Protein AF-A0A822AZS8-F1 (afdb_monomer_lite)

Sequence (162 aa):
GKQVYEFVRINIIGALPNLTTLKKLISSTDAILTEGRFCFDALQQYLNSVKTNSFVGFVTKLSNGVPIPDYYQTDSFEELQFWFNNIEKSNLLNIHMFQPIPQLNRTNAPASFLMSAYGVDSTSTAIDILHRWIYIFNNCSKSQIRIIGFSTGKIFALDLCC

Foldseek 3Di:
DVVVLVVCCVVPPPPDDDVVVVVVVVVVDPDPDDPPDDPVVVVVVVVVDDDDPDDAWFAFDDDLLHGDPPPPGDPDPVSVVCCVVPTDTAQFKDWDKDQDDDDPPDPDGDDIGTPDIHGHDPPQDPRSVVSNVVVVCVVCVVVVHDDPDDDDDDGDGDPPDD

Radius of gyration: 19.68 Å; chains: 1; bounding box: 53×48×33 Å

pLDDT: mean 74.26, std 17.92, range [27.92, 94.5]

Secondary structure (DSSP, 8-state):
-HHHHHHHHHHSTTTS--HHHHHHHHHHS-----TT---HHHHH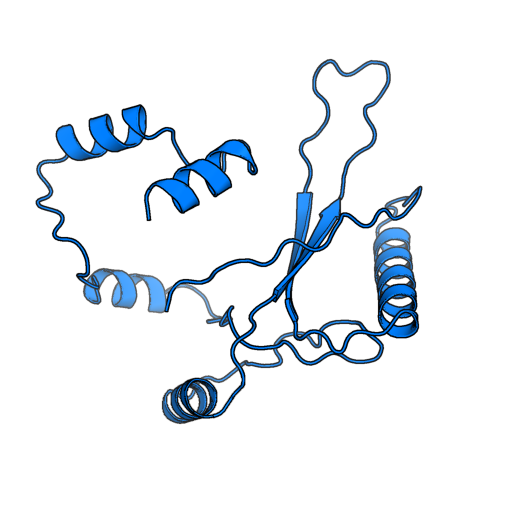HHHTS----PPPSB---EETTEEPTTTT--S-HHHHHHHHHHSPBPSEEEEEEE-PPPPTT-SSPPPPEEEEEEEE-TT--HHHHHHHHHHHHHHHHHTT------------------

Structure (mmCIF, N/CA/C/O backbone):
data_AF-A0A822AZS8-F1
#
_entry.id   AF-A0A822AZS8-F1
#
loop_
_atom_site.group_PDB
_atom_site.id
_atom_site.type_symbol
_atom_site.label_atom_id
_atom_site.label_alt_id
_atom_site.label_comp_id
_atom_site.label_asym_id
_atom_site.label_entity_id
_atom_site.label_seq_id
_atom_site.pdbx_PDB_ins_code
_atom_site.Cartn_x
_atom_site.Cartn_y
_atom_site.Cartn_z
_atom_site.occupancy
_atom_site.B_iso_or_equiv
_atom_site.auth_seq_id
_atom_site.auth_comp_id
_atom_site.auth_asym_id
_atom_site.auth_atom_id
_atom_site.pdbx_PDB_model_num
ATOM 1 N N . GLY A 1 1 ? 2.299 21.832 -5.192 1.00 65.19 1 GLY A N 1
ATOM 2 C CA . GLY A 1 1 ? 1.743 23.120 -5.674 1.00 65.19 1 GLY A CA 1
ATOM 3 C C . GLY A 1 1 ? 0.407 23.451 -5.013 1.00 65.19 1 GLY A C 1
ATOM 4 O O . GLY A 1 1 ? -0.279 22.537 -4.571 1.00 65.19 1 GLY A O 1
ATOM 5 N N . LYS A 1 2 ? 0.013 24.736 -4.953 1.00 72.88 2 LYS A N 1
ATOM 6 C CA . LYS A 1 2 ? -1.216 25.221 -4.268 1.00 72.88 2 LYS A CA 1
ATOM 7 C C . LYS A 1 2 ? -2.497 24.480 -4.686 1.00 72.88 2 LYS A C 1
ATOM 9 O O . LYS A 1 2 ? -3.323 24.172 -3.837 1.00 72.88 2 LYS A O 1
ATOM 14 N N . GLN A 1 3 ? -2.633 24.185 -5.980 1.00 67.12 3 GLN A N 1
ATOM 15 C CA . GLN A 1 3 ? -3.766 23.445 -6.555 1.00 67.12 3 GLN A CA 1
ATOM 16 C C . GLN A 1 3 ? -3.873 22.028 -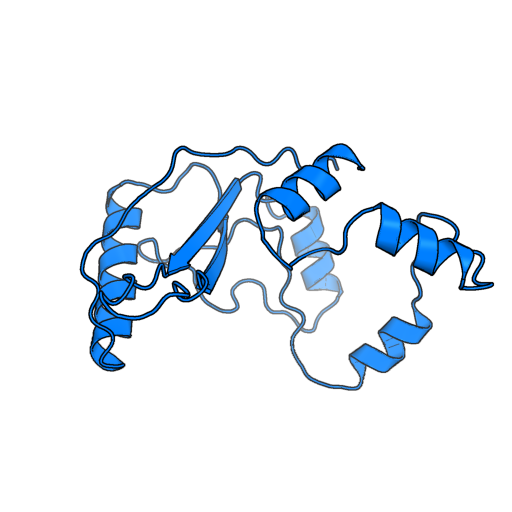5.965 1.00 67.12 3 GLN A C 1
ATOM 18 O O . GLN A 1 3 ? -4.939 21.617 -5.524 1.00 67.12 3 GLN A O 1
ATOM 23 N N . VAL A 1 4 ? -2.741 21.322 -5.872 1.00 70.56 4 VAL A N 1
ATOM 24 C CA . VAL A 1 4 ? -2.653 19.968 -5.302 1.00 70.56 4 VAL A CA 1
ATOM 25 C C . VAL A 1 4 ? -2.958 19.977 -3.803 1.00 70.56 4 VAL A C 1
ATOM 27 O O . VAL A 1 4 ? -3.688 19.120 -3.319 1.00 70.56 4 VAL A O 1
ATOM 30 N N . TYR A 1 5 ? -2.462 20.977 -3.070 1.00 81.56 5 TYR A N 1
ATOM 31 C CA . TYR A 1 5 ? -2.755 21.132 -1.642 1.00 81.56 5 TYR A CA 1
ATOM 32 C C . TYR A 1 5 ? -4.257 21.305 -1.382 1.00 81.56 5 TYR A C 1
ATOM 34 O O . TYR A 1 5 ? -4.827 20.626 -0.532 1.00 81.56 5 TYR A O 1
ATOM 42 N N . GLU A 1 6 ? -4.914 22.185 -2.141 1.00 77.38 6 GLU A N 1
ATOM 43 C CA . GLU A 1 6 ? -6.358 22.401 -2.023 1.00 77.38 6 GLU A CA 1
ATOM 44 C C . GLU A 1 6 ? -7.160 21.179 -2.469 1.00 77.38 6 GLU A C 1
ATOM 46 O O . GLU A 1 6 ? -8.131 20.820 -1.807 1.00 77.38 6 GLU A O 1
ATOM 51 N N . PHE A 1 7 ? -6.719 20.488 -3.522 1.00 77.44 7 PHE A N 1
ATOM 52 C CA . PHE A 1 7 ? -7.321 19.228 -3.943 1.00 77.44 7 PHE A CA 1
ATOM 53 C C . PHE A 1 7 ? -7.292 18.192 -2.810 1.00 77.44 7 PHE A C 1
ATOM 55 O O . PHE A 1 7 ? -8.336 17.657 -2.448 1.00 77.44 7 PHE A O 1
ATOM 62 N N . VAL A 1 8 ? -6.136 17.956 -2.186 1.00 70.50 8 VAL A N 1
ATOM 63 C CA . VAL A 1 8 ? -6.008 17.006 -1.067 1.00 70.50 8 VAL A CA 1
ATOM 64 C C . VAL A 1 8 ? -6.837 17.458 0.139 1.00 70.50 8 VAL A C 1
ATOM 66 O O . VAL A 1 8 ? -7.549 16.652 0.732 1.00 70.50 8 VAL A O 1
ATOM 69 N N . ARG A 1 9 ? -6.813 18.752 0.473 1.00 86.19 9 ARG A N 1
ATOM 70 C CA . ARG A 1 9 ? -7.555 19.316 1.609 1.00 86.19 9 ARG A CA 1
ATOM 71 C C . ARG A 1 9 ? -9.069 19.162 1.472 1.00 86.19 9 ARG A C 1
ATOM 73 O O . ARG A 1 9 ? -9.751 18.896 2.458 1.00 86.19 9 ARG A O 1
ATOM 80 N N . ILE A 1 10 ? -9.599 19.392 0.273 1.00 78.38 10 ILE A N 1
ATOM 81 C CA . ILE A 1 10 ? -11.040 19.327 0.005 1.00 78.38 10 ILE A CA 1
ATOM 82 C C . ILE A 1 10 ? -11.509 17.872 -0.055 1.00 78.38 10 ILE A C 1
ATOM 84 O O . ILE A 1 10 ? -12.604 17.569 0.413 1.00 78.38 10 ILE A O 1
ATOM 88 N N . ASN A 1 11 ? -10.684 16.974 -0.597 1.00 74.38 11 ASN A N 1
ATOM 89 C CA . ASN A 1 11 ? -11.057 15.572 -0.780 1.00 74.38 11 ASN A CA 1
ATOM 90 C C . ASN A 1 11 ? -10.762 14.688 0.442 1.00 74.38 11 ASN A C 1
ATOM 92 O O . ASN A 1 11 ? -11.340 13.610 0.554 1.00 74.38 11 ASN A O 1
ATOM 96 N N . ILE A 1 12 ? -9.907 15.127 1.372 1.00 76.44 12 ILE A N 1
ATOM 97 C CA . ILE A 1 12 ? -9.585 14.391 2.600 1.00 76.44 12 ILE A CA 1
ATOM 98 C C . ILE A 1 12 ? -9.809 15.304 3.809 1.00 76.44 12 ILE A C 1
ATOM 100 O O . ILE A 1 12 ? -8.924 16.037 4.259 1.00 76.44 12 ILE A O 1
ATOM 104 N N . ILE A 1 13 ? -11.036 15.255 4.335 1.00 72.62 13 ILE A N 1
ATOM 105 C CA . ILE A 1 13 ? -11.486 16.092 5.451 1.00 72.62 13 ILE A CA 1
ATOM 106 C C . ILE A 1 13 ? -10.573 15.871 6.665 1.00 72.62 13 ILE A C 1
ATOM 108 O O . ILE A 1 13 ? -10.491 14.772 7.205 1.00 72.62 13 ILE A O 1
ATOM 112 N N . GLY A 1 14 ? -9.899 16.938 7.098 1.00 69.81 14 GLY A N 1
ATOM 113 C CA . GLY A 1 14 ? -9.029 16.939 8.279 1.00 69.81 14 GLY A CA 1
ATOM 114 C C . GLY A 1 14 ? -7.569 16.552 8.027 1.00 69.81 14 GLY A C 1
ATOM 115 O O . GLY A 1 14 ? -6.766 16.686 8.944 1.00 69.81 14 GLY A O 1
ATOM 116 N N . ALA A 1 15 ? -7.191 16.139 6.811 1.00 67.31 15 ALA A N 1
ATOM 117 C CA . ALA A 1 15 ? -5.801 15.780 6.509 1.00 67.31 15 ALA A CA 1
ATOM 118 C C . ALA A 1 15 ? -4.862 16.988 6.443 1.00 67.31 15 ALA A C 1
ATOM 120 O O . ALA A 1 15 ? -3.678 16.866 6.745 1.00 67.31 15 ALA A O 1
ATOM 121 N N . LEU A 1 16 ? -5.379 18.151 6.041 1.00 77.69 16 LEU A N 1
ATOM 122 C CA . LEU A 1 16 ? -4.600 19.376 5.906 1.00 77.69 16 LEU A CA 1
ATOM 123 C C . LEU A 1 16 ? -5.367 20.569 6.497 1.00 77.69 16 LEU A C 1
ATOM 125 O O . LEU A 1 16 ? -6.585 20.673 6.307 1.00 77.69 16 LEU A O 1
ATOM 129 N N . PRO A 1 17 ? -4.686 21.498 7.191 1.00 80.56 17 PRO A N 1
ATOM 130 C CA . PRO A 1 17 ? -5.304 22.743 7.627 1.00 80.56 17 PRO A CA 1
ATOM 131 C C . PRO A 1 17 ? -5.701 23.603 6.420 1.00 80.56 17 PRO A C 1
ATOM 133 O O . PRO A 1 17 ? -5.178 23.464 5.317 1.00 80.56 17 PRO A O 1
ATOM 136 N N . ASN A 1 18 ? -6.647 24.524 6.606 1.00 82.69 18 ASN A N 1
ATOM 137 C CA . ASN A 1 18 ? -6.947 25.489 5.549 1.00 82.69 18 ASN A CA 1
ATOM 138 C C . ASN A 1 18 ? -5.777 26.467 5.353 1.00 82.69 18 ASN A C 1
ATOM 140 O O . ASN A 1 18 ? -5.027 26.760 6.288 1.00 82.69 18 ASN A O 1
ATOM 144 N N . LEU A 1 19 ? -5.638 26.997 4.133 1.00 80.38 19 LEU A N 1
ATOM 145 C CA . LEU A 1 19 ? -4.542 27.906 3.788 1.00 80.38 19 LEU A CA 1
ATOM 146 C C . LEU A 1 19 ? -4.505 29.166 4.657 1.00 80.38 19 LEU A C 1
ATOM 148 O O . LEU A 1 19 ? -3.435 29.731 4.849 1.00 80.38 19 LEU A O 1
ATOM 152 N N . THR A 1 20 ? -5.637 29.618 5.192 1.00 81.31 20 THR A N 1
ATOM 153 C CA . THR A 1 20 ? -5.695 30.782 6.086 1.00 81.31 20 THR A CA 1
ATOM 154 C C . THR A 1 20 ? -5.069 30.463 7.442 1.00 81.31 20 THR A C 1
ATOM 156 O O . THR A 1 20 ? -4.270 31.247 7.944 1.00 81.31 20 THR A O 1
ATOM 159 N N . THR A 1 21 ? -5.363 29.291 8.006 1.00 78.25 21 THR A N 1
ATOM 160 C CA . THR A 1 21 ? -4.735 28.770 9.224 1.00 78.25 21 THR A CA 1
ATOM 161 C C . THR A 1 21 ? -3.244 28.550 9.006 1.00 78.25 21 THR A C 1
ATOM 163 O O . THR A 1 21 ? -2.446 28.969 9.839 1.00 78.25 21 THR A O 1
ATOM 166 N N . LEU A 1 22 ? -2.863 27.976 7.861 1.00 74.12 22 LEU A N 1
ATOM 167 C CA . LEU A 1 22 ? -1.464 27.781 7.485 1.00 74.12 22 LEU A CA 1
ATOM 168 C C . LEU A 1 22 ? -0.721 29.122 7.377 1.00 74.12 22 LEU A C 1
ATOM 170 O O . LEU A 1 22 ? 0.338 29.285 7.966 1.00 74.12 22 LEU A O 1
ATOM 174 N N . LYS A 1 23 ? -1.302 30.115 6.694 1.00 76.19 23 LYS A N 1
ATOM 175 C CA . LYS A 1 23 ? -0.739 31.470 6.592 1.00 76.19 23 LYS A CA 1
ATOM 176 C C . LYS A 1 23 ? -0.624 32.152 7.947 1.00 76.19 23 LYS A C 1
ATOM 178 O O . LYS A 1 23 ? 0.383 32.799 8.194 1.00 76.19 23 LYS A O 1
ATOM 183 N N . LYS A 1 24 ? -1.627 31.992 8.816 1.00 77.31 24 LYS A N 1
ATOM 184 C CA . LYS A 1 24 ? -1.613 32.543 10.174 1.00 77.31 24 LYS A CA 1
ATOM 185 C C . LYS A 1 24 ? -0.478 31.936 11.000 1.00 77.31 24 LYS A C 1
ATOM 187 O O . LYS A 1 24 ? 0.244 32.688 11.641 1.00 77.31 24 LYS A O 1
ATOM 192 N N . LEU A 1 25 ? -0.292 30.616 10.919 1.00 72.00 25 LEU A N 1
ATOM 193 C CA . LEU A 1 25 ? 0.823 29.891 11.538 1.00 72.00 25 LEU A CA 1
ATOM 194 C C . LEU A 1 25 ? 2.174 30.366 10.999 1.00 72.00 25 LEU A C 1
ATOM 196 O O . LEU A 1 25 ? 3.070 30.666 11.777 1.00 72.00 25 LEU A O 1
ATOM 200 N N . ILE A 1 26 ? 2.307 30.507 9.680 1.00 68.31 26 ILE A N 1
ATOM 201 C CA . ILE A 1 26 ? 3.531 31.021 9.052 1.00 68.31 26 ILE A CA 1
ATOM 202 C C . ILE A 1 26 ? 3.816 32.450 9.525 1.00 68.31 26 ILE A C 1
ATOM 204 O O . ILE A 1 26 ? 4.939 32.751 9.894 1.00 68.31 26 ILE A O 1
ATOM 208 N N . SER A 1 27 ? 2.801 33.316 9.586 1.00 72.06 27 SER A N 1
ATOM 209 C CA . SER A 1 27 ? 2.967 34.698 10.050 1.00 72.06 27 SER A CA 1
ATOM 210 C C . SER A 1 27 ? 3.208 34.829 11.556 1.00 72.06 27 SER A C 1
ATOM 212 O O . SER A 1 27 ? 3.725 35.849 11.991 1.00 72.06 27 SER A O 1
ATOM 214 N N . SER A 1 28 ? 2.799 33.840 12.358 1.00 72.56 28 SER A N 1
ATOM 215 C CA . SER A 1 28 ? 2.988 33.845 13.814 1.00 72.56 28 SER A CA 1
ATOM 216 C C . SER A 1 28 ? 4.294 33.195 14.257 1.00 72.56 28 SER A C 1
ATOM 218 O O . SER A 1 28 ? 4.633 33.264 15.434 1.00 72.56 28 SER A O 1
ATOM 220 N N . THR A 1 29 ? 4.989 32.517 13.347 1.00 61.72 29 THR A N 1
ATOM 221 C CA . THR A 1 29 ? 6.266 31.873 13.635 1.00 61.72 29 THR A CA 1
ATOM 222 C C . THR A 1 29 ? 7.347 32.745 13.010 1.00 61.72 29 THR A C 1
ATOM 224 O O . THR A 1 29 ? 7.372 32.881 11.794 1.00 61.72 29 THR A O 1
ATOM 227 N N . ASP A 1 30 ? 8.274 33.289 13.802 1.00 57.56 30 ASP A N 1
ATOM 228 C CA . ASP A 1 30 ? 9.461 34.036 13.318 1.00 57.56 30 ASP A CA 1
ATOM 229 C C . ASP A 1 30 ? 10.456 33.145 12.528 1.00 57.56 30 ASP A C 1
ATOM 231 O O . ASP A 1 30 ? 11.630 33.462 12.332 1.00 57.56 30 ASP A O 1
ATOM 235 N N . ALA A 1 31 ? 9.995 31.979 12.073 1.00 56.50 31 ALA A N 1
ATOM 236 C CA . ALA A 1 31 ? 10.756 31.027 11.300 1.00 56.50 31 ALA A CA 1
ATOM 237 C C . ALA A 1 31 ? 10.787 31.478 9.838 1.00 56.50 31 ALA A C 1
ATOM 239 O O . ALA A 1 31 ? 9.817 31.328 9.092 1.00 56.50 31 ALA A O 1
ATOM 240 N N . ILE A 1 32 ? 11.939 31.990 9.414 1.00 53.09 32 ILE A N 1
ATOM 241 C CA . ILE A 1 32 ? 12.263 32.185 8.001 1.00 53.09 32 ILE A CA 1
ATOM 242 C C . ILE A 1 32 ? 12.364 30.793 7.361 1.00 53.09 32 ILE A C 1
ATOM 244 O O . ILE A 1 32 ? 13.416 30.156 7.369 1.00 53.09 32 ILE A O 1
ATOM 248 N N . LEU A 1 33 ? 11.245 30.289 6.844 1.00 45.28 33 LEU A N 1
ATOM 249 C CA . LEU A 1 33 ? 11.197 29.059 6.063 1.00 45.28 33 LEU A CA 1
ATOM 250 C C . LEU A 1 33 ? 11.463 29.394 4.596 1.00 45.28 33 LEU A C 1
ATOM 252 O O . LEU A 1 33 ? 10.619 29.968 3.909 1.00 45.28 33 LEU A O 1
ATOM 256 N N . THR A 1 34 ? 12.646 29.026 4.119 1.00 41.66 34 THR A N 1
ATOM 257 C CA . THR A 1 34 ? 12.986 29.008 2.696 1.00 41.66 34 THR A CA 1
ATOM 258 C C . THR A 1 34 ? 12.562 27.676 2.077 1.00 41.66 34 THR A C 1
ATOM 260 O O . THR A 1 34 ? 12.882 26.600 2.584 1.00 41.66 34 THR A O 1
ATOM 263 N N . GLU A 1 35 ? 11.804 27.753 0.983 1.00 36.03 35 GLU A N 1
ATOM 264 C CA . GLU A 1 35 ? 11.328 26.603 0.209 1.00 36.03 35 GLU A CA 1
ATOM 265 C C . GLU A 1 35 ? 12.504 25.733 -0.277 1.00 36.03 35 GLU A C 1
ATOM 267 O O . GLU A 1 35 ? 13.531 26.251 -0.712 1.00 36.03 35 GLU A O 1
ATOM 272 N N . GLY A 1 36 ? 12.363 24.405 -0.185 1.00 39.34 36 GLY A N 1
ATOM 273 C CA . GLY A 1 36 ? 13.349 23.449 -0.707 1.00 39.34 36 GLY A CA 1
ATOM 274 C C . GLY A 1 36 ? 14.511 23.078 0.224 1.00 39.34 36 GLY A C 1
ATOM 275 O O . GLY A 1 36 ? 15.433 22.396 -0.221 1.00 39.34 36 GLY A O 1
ATOM 276 N N . ARG A 1 37 ? 14.502 23.471 1.506 1.00 37.59 37 ARG A N 1
ATOM 277 C CA . ARG A 1 37 ? 15.568 23.076 2.440 1.00 37.59 37 ARG A CA 1
ATOM 278 C C . ARG A 1 37 ? 15.194 21.840 3.263 1.00 37.59 37 ARG A C 1
ATOM 280 O O . ARG A 1 37 ? 14.278 21.871 4.079 1.00 37.59 37 ARG A O 1
ATOM 287 N N . PHE A 1 38 ? 15.954 20.763 3.080 1.00 37.38 38 PHE A N 1
ATOM 288 C CA . PHE A 1 38 ? 15.900 19.580 3.936 1.00 37.38 38 PHE A CA 1
ATOM 289 C C . PHE A 1 38 ? 16.564 19.871 5.287 1.00 37.38 38 PHE A C 1
ATOM 291 O O . PHE A 1 38 ? 17.703 20.338 5.349 1.00 37.38 38 PHE A O 1
ATOM 298 N N . CYS A 1 39 ? 15.839 19.599 6.373 1.00 42.91 39 CYS A N 1
ATOM 299 C CA . CYS A 1 39 ? 16.309 19.793 7.742 1.00 42.91 39 CYS A CA 1
ATOM 300 C C . CYS A 1 39 ? 16.854 18.463 8.288 1.00 42.91 39 CYS A C 1
ATOM 302 O O . CYS A 1 39 ? 16.180 17.742 9.026 1.00 42.91 39 CYS A O 1
ATOM 304 N N . PHE A 1 40 ? 18.065 18.113 7.850 1.00 47.50 40 PHE A N 1
ATOM 305 C CA . PHE A 1 40 ? 18.700 16.821 8.127 1.00 47.50 40 PHE A CA 1
ATOM 306 C C . PHE A 1 40 ? 18.955 16.568 9.622 1.00 47.50 40 PHE A C 1
ATOM 308 O O . PHE A 1 40 ? 18.926 15.421 10.054 1.00 47.50 40 PHE A O 1
ATOM 315 N N . ASP A 1 41 ? 19.089 17.616 10.434 1.00 47.25 41 ASP A N 1
ATOM 316 C CA . ASP A 1 41 ? 19.328 17.480 11.877 1.00 47.25 41 ASP A CA 1
ATOM 317 C C . ASP A 1 41 ? 18.077 16.995 12.634 1.00 47.25 41 ASP A C 1
ATOM 319 O O . ASP A 1 41 ? 18.165 16.180 13.554 1.00 47.25 41 ASP A O 1
ATOM 323 N N . ALA A 1 42 ? 16.888 17.429 12.198 1.00 48.00 42 ALA A N 1
ATOM 324 C CA . ALA A 1 42 ? 15.612 16.928 12.714 1.00 48.00 42 ALA A CA 1
ATOM 325 C C . ALA A 1 42 ? 15.322 15.500 12.216 1.00 48.00 42 ALA A C 1
ATOM 327 O O . ALA A 1 42 ? 14.746 14.687 12.939 1.00 48.00 42 ALA A O 1
ATOM 328 N N . LEU A 1 43 ? 15.778 15.173 11.001 1.00 41.69 43 LEU A N 1
ATOM 329 C CA . LEU A 1 43 ? 15.732 13.819 10.449 1.00 41.69 43 LEU A CA 1
ATOM 330 C C . LEU A 1 43 ? 16.633 12.865 11.251 1.00 41.69 43 LEU A C 1
ATOM 332 O O . LEU A 1 43 ? 16.199 11.773 11.596 1.00 41.69 43 LEU A O 1
ATOM 336 N N . GLN A 1 44 ? 17.840 13.294 11.633 1.00 43.12 44 GLN A N 1
ATOM 337 C CA . GLN A 1 44 ? 18.763 12.520 12.472 1.00 43.12 44 GLN A CA 1
ATOM 338 C C . GLN A 1 44 ? 18.156 12.186 13.847 1.00 43.12 44 GLN A C 1
ATOM 340 O O . GLN A 1 44 ? 18.351 11.086 14.362 1.00 43.12 44 GLN A O 1
ATOM 345 N N . GLN A 1 45 ? 17.388 13.110 14.436 1.00 49.44 45 GLN A N 1
ATOM 346 C CA . GLN A 1 45 ? 16.673 12.871 15.697 1.00 49.44 45 GLN A CA 1
ATOM 347 C C . GLN A 1 45 ? 15.499 11.896 15.540 1.00 49.44 45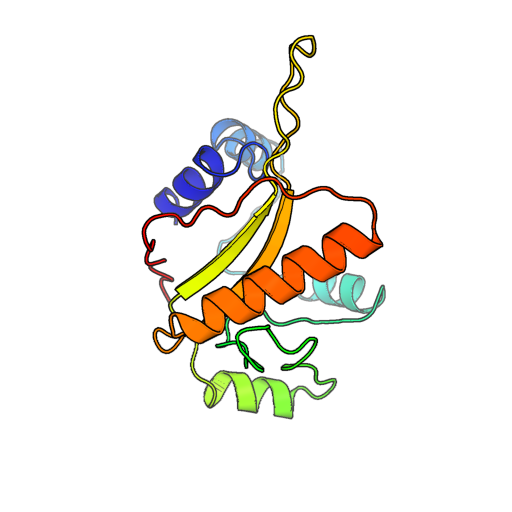 GLN A C 1
ATOM 349 O O . GLN A 1 45 ? 15.277 11.074 16.427 1.00 49.44 45 GLN A O 1
ATOM 354 N N . TYR A 1 46 ? 14.789 11.940 14.411 1.00 44.03 46 TYR A N 1
ATOM 355 C CA . TYR A 1 46 ? 13.698 11.013 14.094 1.00 44.03 46 TYR A CA 1
ATOM 356 C C . TYR A 1 46 ? 14.201 9.588 13.793 1.00 44.03 46 TYR A C 1
ATOM 358 O O . TYR A 1 46 ? 13.618 8.615 14.265 1.00 44.03 46 TYR A O 1
ATOM 366 N N . LEU A 1 47 ? 15.338 9.456 13.099 1.00 42.78 47 LEU A N 1
ATOM 367 C CA . LEU A 1 47 ? 15.961 8.171 12.740 1.00 42.78 47 LEU A CA 1
ATOM 368 C C . LEU A 1 47 ? 16.395 7.325 13.953 1.00 42.78 47 LEU A C 1
ATOM 370 O O . LEU A 1 47 ? 16.526 6.109 13.836 1.00 42.78 47 LEU A O 1
ATOM 374 N N . ASN A 1 48 ? 16.577 7.941 15.125 1.00 47.84 48 ASN A N 1
ATOM 375 C CA . ASN A 1 48 ? 16.924 7.234 16.359 1.00 47.84 48 ASN A CA 1
ATOM 376 C C . ASN A 1 48 ? 15.708 6.639 17.095 1.00 47.84 48 ASN A C 1
ATOM 378 O O . ASN A 1 48 ? 15.893 5.863 18.034 1.00 47.84 48 ASN A O 1
ATOM 382 N N . SER A 1 49 ? 14.471 6.954 16.689 1.00 47.03 49 SER A N 1
ATOM 383 C CA . SER A 1 49 ? 13.262 6.395 17.298 1.00 47.03 49 SER A CA 1
ATOM 384 C C . SER A 1 49 ? 12.376 5.694 16.264 1.00 47.03 49 SER A C 1
ATOM 386 O O . SER A 1 49 ? 11.572 6.319 15.583 1.00 47.03 49 SER A O 1
ATOM 388 N N . VAL A 1 50 ? 12.456 4.361 16.281 1.00 43.25 50 VAL A N 1
ATOM 389 C CA . VAL A 1 50 ? 11.530 3.388 15.671 1.00 43.25 50 VAL A CA 1
ATOM 390 C C . VAL A 1 50 ? 11.755 3.080 14.181 1.00 43.25 50 VAL A C 1
ATOM 392 O O . VAL A 1 50 ? 11.709 3.924 13.296 1.00 43.25 50 VAL A O 1
ATOM 395 N N . LYS A 1 51 ? 11.980 1.782 13.939 1.00 53.03 51 LYS A N 1
ATOM 396 C CA . LYS A 1 51 ? 12.214 1.125 12.652 1.00 53.03 51 LYS A CA 1
ATOM 397 C C . LYS A 1 51 ? 10.990 1.217 11.737 1.00 53.03 51 LYS A C 1
ATOM 399 O O . LYS A 1 51 ? 9.925 0.729 12.106 1.00 53.03 51 LYS A O 1
ATOM 404 N N . THR A 1 52 ? 11.177 1.750 10.532 1.00 42.03 52 THR A N 1
ATOM 405 C CA . THR A 1 52 ? 10.976 1.101 9.212 1.00 42.03 52 THR A CA 1
ATOM 406 C C . THR A 1 52 ? 10.709 2.184 8.163 1.00 42.03 52 THR A C 1
ATOM 408 O O . THR A 1 52 ? 9.646 2.798 8.125 1.00 42.03 52 THR A O 1
ATOM 411 N N . ASN A 1 53 ? 11.695 2.430 7.299 1.00 38.50 53 ASN A N 1
ATOM 412 C CA . ASN A 1 53 ? 11.559 3.339 6.165 1.00 38.50 53 ASN A CA 1
ATOM 413 C C . ASN A 1 53 ? 10.830 2.603 5.034 1.00 38.50 53 ASN A C 1
ATOM 415 O O . ASN A 1 53 ? 11.462 2.018 4.159 1.00 38.50 53 ASN A O 1
ATOM 419 N N . SER A 1 54 ? 9.498 2.577 5.074 1.00 41.66 54 SER A N 1
ATOM 420 C CA . SER A 1 54 ? 8.713 2.127 3.923 1.00 41.66 54 SER A CA 1
ATOM 421 C C . SER A 1 54 ? 8.678 3.248 2.881 1.00 41.66 54 SER A C 1
ATOM 423 O O . SER A 1 54 ? 8.218 4.356 3.164 1.00 41.66 54 SER A O 1
ATOM 425 N N . PHE A 1 55 ? 9.202 2.983 1.684 1.00 49.22 55 PHE A N 1
ATOM 426 C CA . PHE A 1 55 ? 9.224 3.947 0.585 1.00 49.22 55 PHE A CA 1
ATOM 427 C C . PHE A 1 55 ? 7.939 3.841 -0.239 1.00 49.22 55 PHE A C 1
ATOM 429 O O . PHE A 1 55 ? 7.640 2.804 -0.829 1.00 49.22 55 PHE A O 1
ATOM 436 N N . VAL A 1 56 ? 7.184 4.937 -0.308 1.00 55.56 56 VAL A N 1
ATOM 437 C CA . VAL A 1 56 ? 5.983 5.056 -1.145 1.00 55.56 56 VAL A CA 1
ATOM 438 C C . VAL A 1 56 ? 6.373 5.765 -2.442 1.00 55.56 56 VAL A C 1
ATOM 440 O O . VAL A 1 56 ? 6.925 6.860 -2.397 1.00 55.56 56 VAL A O 1
ATOM 443 N N . GLY A 1 57 ? 6.107 5.147 -3.597 1.00 67.75 57 GLY A N 1
ATOM 444 C CA . GLY A 1 57 ? 6.382 5.755 -4.910 1.00 67.75 57 GLY A CA 1
ATOM 445 C C . GLY A 1 57 ? 6.785 4.778 -6.016 1.00 67.75 57 GLY A C 1
ATOM 446 O O . GLY A 1 57 ? 6.716 5.133 -7.188 1.00 67.75 57 GLY A O 1
ATOM 447 N N . PHE A 1 58 ? 7.155 3.542 -5.677 1.00 83.88 58 PHE A N 1
ATOM 448 C CA . PHE A 1 58 ? 7.408 2.480 -6.656 1.00 83.88 58 PHE A CA 1
ATOM 449 C C . PHE A 1 58 ? 6.146 1.671 -6.958 1.00 83.88 58 PHE A C 1
ATOM 451 O O . PHE A 1 58 ? 5.218 1.604 -6.144 1.00 83.88 58 PHE A O 1
ATOM 458 N N . VAL A 1 59 ? 6.130 1.025 -8.124 1.00 88.50 59 VAL A N 1
ATOM 459 C CA . VAL A 1 59 ? 5.103 0.034 -8.459 1.00 88.50 59 VAL A CA 1
ATOM 460 C C . VAL A 1 59 ? 5.237 -1.148 -7.500 1.00 88.50 59 VAL A C 1
ATOM 462 O O . VAL A 1 59 ? 6.223 -1.879 -7.512 1.00 88.50 59 VAL A O 1
ATOM 465 N N . THR A 1 60 ? 4.250 -1.325 -6.624 1.00 89.62 60 THR A N 1
ATOM 466 C CA . THR A 1 60 ? 4.260 -2.401 -5.632 1.00 89.62 60 THR A CA 1
ATOM 467 C C . THR A 1 60 ? 3.999 -3.730 -6.316 1.00 89.62 60 THR A C 1
ATOM 469 O O . THR A 1 60 ? 2.997 -3.894 -7.015 1.00 89.62 60 THR A O 1
ATOM 472 N N . LYS A 1 61 ? 4.869 -4.713 -6.075 1.00 91.00 61 LYS A N 1
ATOM 473 C CA . LYS A 1 61 ? 4.666 -6.052 -6.619 1.00 91.00 61 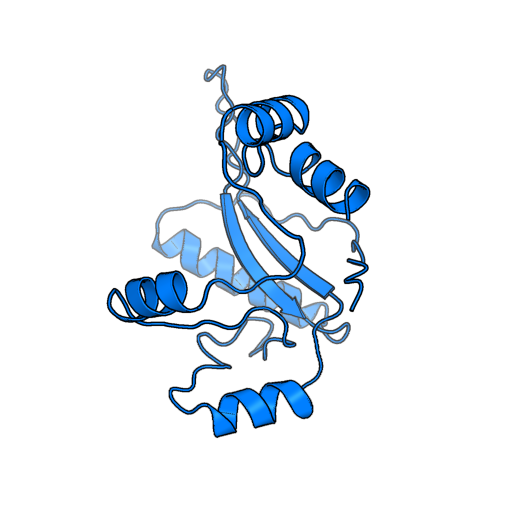LYS A CA 1
ATOM 474 C C . LYS A 1 61 ? 3.431 -6.701 -6.005 1.00 91.00 61 LYS A C 1
ATOM 476 O O . LYS A 1 61 ? 3.244 -6.703 -4.786 1.00 91.00 61 LYS A O 1
ATOM 481 N N . LEU A 1 62 ? 2.609 -7.284 -6.869 1.00 91.44 62 LEU A N 1
ATOM 482 C CA . LEU A 1 62 ? 1.398 -7.994 -6.485 1.00 91.44 62 LEU A CA 1
ATOM 483 C C . LEU A 1 62 ? 1.610 -9.509 -6.595 1.00 91.44 62 LEU A C 1
ATOM 485 O O . LEU A 1 62 ? 2.278 -9.992 -7.506 1.00 91.44 62 LEU A O 1
ATOM 489 N N . SER A 1 63 ? 1.002 -10.258 -5.681 1.00 92.06 63 SER A N 1
ATOM 490 C CA . SER A 1 63 ? 0.838 -11.709 -5.748 1.00 92.06 63 SER A CA 1
ATOM 491 C C . SER A 1 63 ? -0.656 -12.012 -5.746 1.00 92.06 63 SER A C 1
ATOM 493 O O . SER A 1 63 ? -1.347 -11.707 -4.773 1.00 92.06 63 SER A O 1
ATOM 495 N N . ASN A 1 64 ? -1.178 -12.548 -6.856 1.00 90.75 64 ASN A N 1
ATOM 496 C CA . ASN A 1 64 ? -2.618 -12.755 -7.067 1.00 90.75 64 ASN A CA 1
ATOM 497 C C . ASN A 1 64 ? -3.435 -11.483 -6.774 1.00 90.75 64 ASN A C 1
ATOM 499 O O . ASN A 1 64 ? -4.384 -11.497 -5.993 1.00 90.75 64 ASN A O 1
ATOM 503 N N . GLY A 1 65 ? -3.002 -10.348 -7.323 1.00 88.25 65 GLY A N 1
ATOM 504 C CA . GLY A 1 65 ? -3.629 -9.048 -7.104 1.00 88.25 65 GLY A CA 1
ATOM 505 C C . GLY A 1 65 ? -3.471 -8.434 -5.710 1.00 88.25 65 GLY A C 1
ATOM 506 O O . GLY A 1 65 ? -3.828 -7.267 -5.537 1.00 88.25 65 GLY A O 1
ATOM 507 N N . VAL A 1 66 ? -2.914 -9.139 -4.725 1.00 90.38 66 VAL A N 1
ATOM 508 C CA . VAL A 1 66 ? -2.675 -8.626 -3.367 1.00 90.38 66 VAL A CA 1
ATOM 509 C C . VAL A 1 66 ? -1.254 -8.054 -3.282 1.00 90.38 66 VAL A C 1
ATOM 511 O O . VAL A 1 66 ? -0.325 -8.717 -3.742 1.00 90.38 66 VAL A O 1
ATOM 514 N N . PRO A 1 67 ? -1.046 -6.846 -2.726 1.00 90.62 67 PRO A N 1
ATOM 515 C CA . PRO A 1 67 ? 0.299 -6.301 -2.548 1.00 90.62 67 PRO A CA 1
ATOM 516 C C . PRO A 1 67 ? 1.134 -7.197 -1.633 1.00 90.62 67 PRO A C 1
ATOM 518 O O . PRO A 1 67 ? 0.652 -7.644 -0.591 1.00 90.62 67 PRO A O 1
ATOM 521 N N . ILE A 1 68 ? 2.380 -7.455 -2.028 1.00 89.56 68 ILE A N 1
ATOM 522 C CA . ILE A 1 68 ? 3.342 -8.172 -1.191 1.00 89.56 68 ILE A CA 1
ATOM 523 C C . ILE A 1 68 ? 3.833 -7.193 -0.111 1.00 89.56 68 ILE A C 1
ATOM 525 O O . ILE A 1 68 ? 4.390 -6.151 -0.470 1.00 89.56 68 ILE A O 1
ATOM 529 N N . PRO A 1 69 ? 3.617 -7.484 1.186 1.00 82.38 69 PRO A N 1
ATOM 530 C CA . PRO A 1 69 ? 4.112 -6.639 2.267 1.00 82.38 69 PRO A CA 1
ATOM 531 C C . PRO A 1 69 ? 5.628 -6.493 2.196 1.00 82.38 69 PRO A C 1
ATOM 533 O O . PRO A 1 69 ? 6.320 -7.444 1.834 1.00 82.38 69 PRO A O 1
ATOM 536 N N . ASP A 1 70 ? 6.116 -5.300 2.533 1.00 80.88 70 ASP A N 1
ATOM 537 C CA . ASP A 1 70 ? 7.544 -5.017 2.701 1.00 80.88 70 ASP A CA 1
ATOM 538 C C . ASP A 1 70 ? 8.414 -5.380 1.483 1.00 80.88 70 ASP A C 1
ATOM 540 O O . ASP A 1 70 ? 9.598 -5.680 1.606 1.00 80.88 70 ASP A O 1
ATOM 544 N N . TYR A 1 71 ? 7.833 -5.328 0.276 1.00 84.69 71 TYR A N 1
ATOM 545 C CA . TYR A 1 71 ? 8.542 -5.708 -0.948 1.00 84.69 71 TYR A CA 1
ATOM 546 C C . TYR A 1 71 ? 9.785 -4.844 -1.211 1.00 84.69 71 TYR A C 1
ATOM 548 O O . TYR A 1 71 ? 10.799 -5.344 -1.689 1.00 84.69 71 TYR A O 1
ATOM 556 N N . TYR A 1 72 ? 9.704 -3.554 -0.881 1.00 82.06 72 TYR A N 1
ATOM 557 C CA . TYR A 1 72 ? 10.824 -2.615 -0.929 1.00 82.06 72 TYR A CA 1
ATOM 558 C C . TYR A 1 72 ? 11.315 -2.308 0.483 1.00 82.06 72 TYR A C 1
ATOM 560 O O . TYR A 1 72 ? 11.156 -1.192 0.977 1.00 82.06 72 TYR A O 1
ATOM 568 N N . GLN A 1 73 ? 11.884 -3.315 1.142 1.00 85.31 73 GLN A N 1
ATOM 569 C CA . GLN A 1 73 ? 12.529 -3.162 2.439 1.00 85.31 73 GLN A CA 1
ATOM 570 C C . GLN A 1 73 ? 14.027 -3.425 2.306 1.00 85.31 73 GLN A C 1
ATOM 572 O O . GLN A 1 73 ? 14.443 -4.513 1.919 1.00 85.31 73 GLN A O 1
ATOM 577 N N . THR A 1 74 ? 14.834 -2.429 2.654 1.00 82.31 74 THR A N 1
ATOM 578 C CA . THR A 1 74 ? 16.287 -2.560 2.745 1.00 82.31 74 THR A CA 1
ATOM 579 C C . THR A 1 74 ? 16.827 -1.680 3.864 1.00 82.31 74 THR A C 1
ATOM 581 O O . THR A 1 74 ? 16.273 -0.614 4.145 1.00 82.31 74 THR A O 1
ATOM 584 N N . ASP A 1 75 ? 17.921 -2.130 4.474 1.00 84.50 75 ASP A N 1
ATOM 585 C CA . ASP A 1 75 ? 18.726 -1.350 5.415 1.00 84.50 75 ASP A CA 1
ATOM 586 C C . ASP A 1 75 ? 19.980 -0.748 4.731 1.00 84.50 75 ASP A C 1
ATOM 588 O O . ASP A 1 75 ? 20.760 -0.050 5.380 1.00 84.50 75 ASP A O 1
ATOM 592 N N . SER A 1 76 ? 20.191 -0.997 3.427 1.00 88.62 76 SER A N 1
ATOM 593 C CA . SER A 1 76 ? 21.312 -0.469 2.633 1.00 88.62 76 SER A CA 1
ATOM 594 C C . SER A 1 76 ? 20.897 0.749 1.811 1.00 88.62 76 SER A C 1
ATOM 596 O O . SER A 1 76 ? 19.924 0.733 1.053 1.00 88.62 76 SER A O 1
ATOM 598 N N . PHE A 1 77 ? 21.691 1.815 1.917 1.00 83.31 77 PHE A N 1
ATOM 599 C CA . PHE A 1 77 ? 21.500 3.009 1.100 1.00 83.31 77 PHE A CA 1
ATOM 600 C C . PHE A 1 77 ? 21.779 2.736 -0.384 1.00 83.31 77 PHE A C 1
ATOM 602 O O . PHE A 1 77 ? 21.082 3.256 -1.252 1.00 83.31 77 PHE A O 1
ATOM 609 N N . GLU A 1 78 ? 22.769 1.898 -0.683 1.00 89.06 78 GLU A N 1
ATOM 610 C CA . GLU A 1 78 ? 23.155 1.521 -2.041 1.00 89.06 78 GLU A CA 1
ATOM 611 C C . GLU A 1 78 ? 22.020 0.778 -2.749 1.00 89.06 78 GLU A C 1
ATOM 613 O O . GLU A 1 78 ? 21.726 1.054 -3.913 1.00 89.06 78 GLU A O 1
ATOM 618 N N . GLU A 1 79 ? 21.339 -0.123 -2.039 1.00 85.81 79 GLU A N 1
ATOM 619 C CA . GLU A 1 79 ? 20.183 -0.850 -2.564 1.00 85.81 79 GLU A CA 1
ATOM 620 C C . GLU A 1 79 ? 18.987 0.081 -2.801 1.00 85.81 79 GLU A C 1
ATOM 622 O O . GLU A 1 79 ? 18.369 0.038 -3.867 1.00 85.81 79 GLU A O 1
ATOM 627 N N . LEU A 1 80 ? 18.714 0.999 -1.871 1.00 83.75 80 LEU A N 1
ATOM 628 C CA . LEU A 1 80 ? 17.694 2.028 -2.065 1.00 83.75 80 LEU A CA 1
ATOM 629 C C . LEU A 1 80 ? 18.000 2.915 -3.279 1.00 83.75 80 LEU A C 1
ATOM 631 O O . LEU A 1 80 ? 17.114 3.187 -4.090 1.00 83.75 80 LEU A O 1
ATOM 635 N N . GLN A 1 81 ? 19.245 3.375 -3.414 1.00 82.88 81 GLN A N 1
ATOM 636 C CA . GLN A 1 81 ? 19.681 4.197 -4.540 1.00 82.88 81 GLN A CA 1
ATOM 637 C C . GLN A 1 81 ? 19.559 3.425 -5.855 1.00 82.88 81 GLN A C 1
ATOM 639 O O . GLN A 1 81 ? 19.107 3.972 -6.866 1.00 82.88 81 GLN A O 1
ATOM 644 N N . PHE A 1 82 ? 19.919 2.141 -5.843 1.00 90.12 82 PHE A N 1
ATOM 645 C CA . PHE A 1 82 ? 19.728 1.257 -6.980 1.00 90.12 82 PHE A CA 1
ATOM 646 C C . PHE A 1 82 ? 18.246 1.173 -7.360 1.00 90.12 82 PHE A C 1
ATOM 648 O O . PHE A 1 82 ? 17.915 1.395 -8.525 1.00 90.12 82 PHE A O 1
ATOM 655 N N . TRP A 1 83 ? 17.339 0.941 -6.411 1.00 88.88 83 TRP A N 1
ATOM 656 C CA . TRP A 1 83 ? 15.903 0.918 -6.691 1.00 88.88 83 TRP A CA 1
ATOM 657 C C . TRP A 1 83 ? 15.393 2.251 -7.220 1.00 88.88 83 TRP A C 1
ATOM 659 O O . TRP A 1 83 ? 14.711 2.289 -8.241 1.00 88.88 83 TRP A O 1
ATOM 669 N N . PHE A 1 84 ? 15.782 3.355 -6.591 1.00 86.19 84 PHE A N 1
ATOM 670 C CA . PHE A 1 84 ? 15.375 4.686 -7.019 1.00 86.19 84 PHE A CA 1
ATOM 671 C C . PHE A 1 84 ? 15.757 4.968 -8.474 1.00 86.19 84 PHE A C 1
ATOM 673 O O . PHE A 1 84 ? 14.954 5.513 -9.228 1.00 86.19 84 PHE A O 1
ATOM 680 N N . ASN A 1 85 ? 16.946 4.553 -8.904 1.00 89.12 85 ASN A N 1
ATOM 681 C CA . ASN A 1 85 ? 17.406 4.792 -10.269 1.00 89.12 85 ASN A CA 1
ATOM 682 C C . ASN A 1 85 ? 16.811 3.805 -11.282 1.00 89.12 85 ASN A C 1
ATOM 684 O O . ASN A 1 85 ? 16.527 4.203 -12.410 1.00 89.12 85 ASN A O 1
ATOM 688 N N . ASN A 1 86 ? 16.581 2.550 -10.888 1.00 91.56 86 ASN A N 1
ATOM 689 C CA . ASN A 1 86 ? 16.311 1.461 -11.835 1.00 91.56 86 ASN A CA 1
ATOM 690 C C . ASN A 1 86 ? 14.871 0.936 -11.820 1.00 91.56 86 ASN A C 1
ATOM 692 O O . ASN A 1 86 ? 14.465 0.266 -12.765 1.00 91.56 86 ASN A O 1
ATOM 696 N N . ILE A 1 87 ? 14.090 1.217 -10.777 1.00 89.69 87 ILE A N 1
ATOM 697 C CA . ILE A 1 87 ? 12.709 0.738 -10.660 1.00 89.69 87 ILE A CA 1
ATOM 698 C C . ILE A 1 87 ? 11.736 1.775 -11.210 1.00 89.69 87 ILE A C 1
ATOM 700 O O . ILE A 1 87 ? 11.939 2.990 -11.088 1.00 89.69 87 ILE A O 1
ATOM 704 N N . GLU A 1 88 ? 10.674 1.274 -11.838 1.00 88.69 88 GLU A N 1
ATOM 705 C CA . GLU A 1 88 ? 9.581 2.087 -12.348 1.00 88.69 88 GLU A CA 1
ATOM 706 C C . GLU A 1 88 ? 8.845 2.798 -11.206 1.00 88.69 88 GLU A C 1
ATOM 708 O O . GLU A 1 88 ? 8.478 2.212 -10.180 1.00 88.69 88 GLU A O 1
ATOM 713 N N . LYS A 1 89 ? 8.646 4.101 -11.399 1.00 86.81 89 LYS A N 1
ATOM 714 C CA . LYS A 1 89 ? 7.915 4.947 -10.467 1.00 86.81 89 LYS A CA 1
ATOM 715 C C . LYS A 1 89 ? 6.443 4.820 -10.799 1.00 86.81 89 LYS A C 1
ATOM 717 O O . LYS A 1 89 ? 6.045 4.816 -11.960 1.00 86.81 89 LYS A O 1
ATOM 722 N N . SER A 1 90 ? 5.643 4.693 -9.760 1.00 85.31 90 SER A N 1
ATOM 723 C CA . SER A 1 90 ? 4.221 4.480 -9.902 1.00 85.31 90 SER A CA 1
ATOM 724 C C . SER A 1 90 ? 3.523 5.762 -10.333 1.00 85.31 90 SER A C 1
ATOM 726 O O . SER A 1 90 ? 3.487 6.730 -9.577 1.00 85.31 90 SER A O 1
ATOM 728 N N . ASN A 1 91 ? 2.904 5.745 -11.511 1.00 84.25 91 ASN A N 1
ATOM 729 C CA . ASN A 1 91 ? 2.072 6.858 -11.984 1.00 84.25 91 ASN A CA 1
ATOM 730 C C . ASN A 1 91 ? 0.630 6.783 -11.453 1.00 84.25 91 ASN A C 1
ATOM 732 O O . ASN A 1 91 ? -0.140 7.733 -11.581 1.00 84.25 91 ASN A O 1
ATOM 736 N N . LEU A 1 92 ? 0.241 5.644 -10.870 1.00 84.06 92 LEU A N 1
ATOM 737 C CA . LEU A 1 92 ? -1.085 5.425 -10.301 1.00 84.06 92 LEU A CA 1
ATOM 738 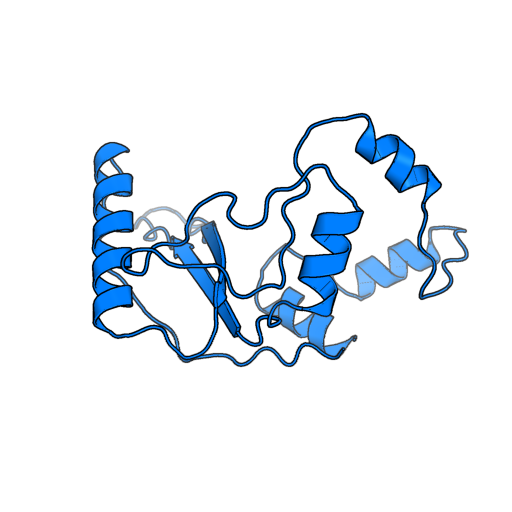C C . LEU A 1 92 ? -0.975 5.050 -8.825 1.00 84.06 92 LEU A C 1
ATOM 740 O O . LEU A 1 92 ? -0.011 4.426 -8.387 1.00 84.06 92 LEU A O 1
ATOM 744 N N . LEU A 1 93 ? -1.993 5.408 -8.050 1.00 83.19 93 LEU A N 1
ATOM 745 C CA . LEU A 1 93 ? -2.109 5.017 -6.651 1.00 83.19 93 LEU A CA 1
ATOM 746 C C . LEU A 1 93 ? -3.398 4.224 -6.479 1.00 83.19 93 LEU A C 1
ATOM 748 O O . LEU A 1 93 ? -4.485 4.711 -6.789 1.00 83.19 93 LEU A O 1
ATOM 752 N N . ASN A 1 94 ? -3.280 3.000 -5.978 1.00 84.31 94 ASN A N 1
ATOM 753 C CA . ASN A 1 94 ? -4.432 2.184 -5.640 1.00 84.31 94 ASN A CA 1
ATOM 754 C C . ASN A 1 94 ? -4.775 2.401 -4.168 1.00 84.31 94 ASN A C 1
ATOM 756 O O . ASN A 1 94 ? -3.931 2.172 -3.304 1.00 84.31 94 ASN A O 1
ATOM 760 N N . ILE A 1 95 ? -5.996 2.860 -3.896 1.00 83.62 95 ILE A N 1
ATOM 761 C CA . ILE A 1 95 ? -6.458 3.239 -2.559 1.00 83.62 95 ILE A CA 1
ATOM 762 C C . ILE A 1 95 ? -7.650 2.363 -2.186 1.00 83.62 95 ILE A C 1
ATOM 764 O O . ILE A 1 95 ? -8.657 2.333 -2.893 1.00 83.62 95 ILE A O 1
ATOM 768 N N . HIS A 1 96 ? -7.562 1.707 -1.032 1.00 83.69 96 HIS A N 1
ATOM 769 C CA . HIS A 1 96 ? -8.648 0.926 -0.450 1.00 83.69 96 HIS A CA 1
ATOM 770 C C . HIS A 1 96 ? -9.119 1.596 0.833 1.00 83.69 96 HIS A C 1
ATOM 772 O O . HIS A 1 96 ? -8.350 1.757 1.782 1.00 83.69 96 HIS A O 1
ATOM 778 N N . MET A 1 97 ? -10.395 1.969 0.872 1.00 84.62 97 MET A N 1
ATOM 779 C CA . MET A 1 97 ? -11.015 2.603 2.033 1.00 84.62 97 MET A CA 1
ATOM 780 C C . MET A 1 97 ? -12.216 1.796 2.511 1.00 84.62 97 MET A C 1
ATOM 782 O O . MET A 1 97 ? -12.958 1.231 1.708 1.00 84.62 97 MET A O 1
ATOM 786 N N . PHE A 1 98 ? -12.446 1.799 3.819 1.00 85.75 98 PHE A N 1
ATOM 787 C CA . PHE A 1 98 ? -13.699 1.354 4.407 1.00 85.75 98 PHE A CA 1
ATOM 788 C C . PHE A 1 98 ? -14.612 2.533 4.660 1.00 85.75 98 PHE A C 1
ATOM 790 O O . PHE A 1 98 ? -14.232 3.504 5.310 1.00 85.75 98 PHE A O 1
ATOM 797 N N . GLN A 1 99 ? -15.839 2.400 4.166 1.00 84.56 99 GLN A N 1
ATOM 798 C CA . GLN A 1 99 ? -16.931 3.297 4.485 1.00 84.56 99 GLN A CA 1
ATOM 799 C C . GLN A 1 99 ? -17.859 2.600 5.480 1.00 84.56 99 GLN A C 1
ATOM 801 O O . GLN A 1 99 ? -18.563 1.659 5.103 1.00 84.56 99 GLN A O 1
ATOM 806 N N . PRO A 1 100 ? -17.894 3.044 6.743 1.00 84.94 100 PRO A N 1
ATOM 807 C CA . PRO A 1 100 ? -18.874 2.559 7.697 1.00 84.94 100 PRO A CA 1
ATOM 808 C C . PRO A 1 100 ? -20.286 2.925 7.237 1.00 84.94 100 PRO A C 1
ATOM 810 O O . PRO A 1 100 ? -20.532 4.032 6.747 1.00 84.94 100 PRO A O 1
ATOM 813 N N . ILE A 1 101 ? -21.223 1.995 7.410 1.00 81.62 101 ILE A N 1
ATOM 814 C CA . ILE A 1 101 ? -22.633 2.248 7.115 1.00 81.62 101 ILE A CA 1
ATOM 815 C C . ILE A 1 101 ? -23.179 3.176 8.208 1.00 81.62 101 ILE A C 1
ATOM 817 O O . ILE A 1 101 ? -23.043 2.846 9.394 1.00 81.62 101 ILE A O 1
ATOM 821 N N . PRO A 1 102 ? -23.806 4.311 7.852 1.00 75.12 102 PRO A N 1
ATOM 822 C CA . PRO A 1 102 ? -24.475 5.162 8.824 1.00 75.12 102 PRO A CA 1
ATOM 823 C C . PRO A 1 102 ? -25.518 4.354 9.605 1.00 75.12 102 PRO A C 1
ATOM 825 O O . PRO A 1 102 ? -26.373 3.691 9.021 1.00 75.12 102 PRO A O 1
ATOM 828 N N . GLN A 1 103 ? -25.452 4.393 10.935 1.00 75.69 103 GLN A N 1
ATOM 829 C CA . GLN A 1 103 ? -26.501 3.814 11.771 1.00 75.69 103 GLN A CA 1
ATOM 830 C C . GLN A 1 103 ? -27.678 4.790 11.836 1.00 75.69 103 GLN A C 1
ATOM 832 O O . GLN A 1 103 ? -27.461 5.979 12.059 1.00 75.69 103 GLN A O 1
ATOM 837 N N . LEU A 1 104 ? -28.910 4.280 11.711 1.00 69.69 104 LEU A N 1
ATOM 838 C CA . LEU A 1 104 ? -30.163 5.057 11.653 1.00 69.69 104 LEU A CA 1
ATOM 839 C C . LEU A 1 104 ? -30.358 6.087 12.788 1.00 69.69 104 LEU A C 1
ATOM 841 O O . LEU A 1 104 ? -31.135 7.016 12.619 1.00 69.69 104 LEU A O 1
ATOM 845 N N . ASN A 1 105 ? -29.624 5.967 13.902 1.00 70.56 105 ASN A N 1
ATOM 846 C CA . ASN A 1 105 ? -29.761 6.824 15.086 1.00 70.56 105 ASN A CA 1
ATOM 847 C C . ASN A 1 105 ? -28.487 7.608 15.455 1.00 70.56 105 ASN A C 1
ATOM 849 O O . ASN A 1 105 ? -28.404 8.148 16.558 1.00 70.56 105 ASN A O 1
ATOM 853 N N . ARG A 1 106 ? -27.466 7.659 14.588 1.00 64.75 106 ARG A N 1
ATOM 854 C CA . ARG A 1 106 ? -26.261 8.473 14.826 1.00 64.75 106 ARG A CA 1
ATOM 855 C C . ARG A 1 106 ? -26.244 9.661 13.875 1.00 64.75 106 ARG A C 1
ATOM 857 O O . ARG A 1 106 ? -26.150 9.488 12.667 1.00 64.75 106 ARG A O 1
ATOM 864 N N . THR A 1 107 ? -26.279 10.864 14.441 1.00 61.72 107 THR A N 1
ATOM 865 C CA . THR A 1 107 ? -26.190 12.138 13.706 1.00 61.72 107 THR A CA 1
ATOM 866 C C . THR A 1 107 ? -24.835 12.350 13.029 1.00 61.72 107 THR A C 1
ATOM 868 O O . THR A 1 107 ? -24.752 13.109 12.070 1.00 61.72 107 THR A O 1
ATOM 871 N N . ASN A 1 108 ? -23.797 11.629 13.467 1.00 64.88 108 ASN A N 1
ATOM 872 C CA . ASN A 1 108 ? -22.471 11.653 12.860 1.00 64.88 108 ASN A CA 1
ATOM 873 C C . ASN A 1 108 ? -22.181 10.296 12.211 1.00 64.88 108 ASN A C 1
ATOM 875 O O . ASN A 1 108 ? -21.999 9.290 12.907 1.00 64.88 108 ASN A O 1
ATOM 879 N N . ALA A 1 109 ? -22.136 10.268 10.878 1.00 62.03 109 ALA A N 1
ATOM 880 C CA . ALA A 1 109 ? -21.618 9.117 10.153 1.00 62.03 109 ALA A CA 1
ATOM 881 C C . ALA A 1 109 ? -20.138 8.919 10.536 1.00 62.03 109 ALA A C 1
ATOM 883 O O . ALA A 1 109 ? -19.394 9.903 10.588 1.00 62.03 109 ALA A O 1
ATOM 884 N N . PRO A 1 110 ? -19.689 7.686 10.827 1.00 72.31 110 PRO A N 1
ATOM 885 C CA . PRO A 1 110 ? -18.282 7.456 11.111 1.00 72.31 110 PRO A CA 1
ATOM 886 C C . PRO A 1 110 ? -17.448 7.801 9.872 1.00 72.31 110 PRO A C 1
ATOM 888 O O . PRO A 1 110 ? -17.856 7.506 8.744 1.00 72.31 110 PRO A O 1
ATOM 891 N N . ALA A 1 111 ? -16.294 8.430 10.088 1.00 74.44 111 ALA A N 1
ATOM 892 C CA . ALA A 1 111 ? -15.385 8.783 9.006 1.00 74.44 111 ALA A CA 1
ATOM 893 C C . ALA A 1 111 ? -14.909 7.530 8.257 1.00 74.44 111 ALA A C 1
ATOM 895 O O . ALA A 1 111 ? -14.747 6.458 8.850 1.00 74.44 111 ALA A O 1
ATOM 896 N N . SER A 1 112 ? -14.676 7.679 6.953 1.00 77.38 112 SER A N 1
ATOM 897 C CA . SER A 1 112 ? -14.037 6.642 6.151 1.00 77.38 112 SER A CA 1
ATOM 898 C C . SER A 1 112 ? -12.640 6.355 6.696 1.00 77.38 112 SER A C 1
ATOM 900 O O . SER A 1 112 ? -11.935 7.260 7.146 1.00 77.38 112 SER A O 1
ATOM 902 N N . PHE A 1 113 ? -12.227 5.096 6.633 1.00 78.19 113 PHE A N 1
ATOM 903 C CA . PHE A 1 113 ? -10.920 4.657 7.099 1.00 78.19 113 PHE A CA 1
ATOM 904 C C . PHE A 1 113 ? -10.074 4.191 5.916 1.00 78.19 113 PHE A C 1
ATOM 906 O O . PHE A 1 113 ? -10.499 3.316 5.162 1.00 78.19 113 PHE A O 1
ATOM 913 N N . LEU A 1 114 ? -8.879 4.763 5.752 1.00 79.19 114 LEU A N 1
ATOM 914 C CA . LEU A 1 114 ? -7.906 4.293 4.770 1.00 79.19 114 LEU A CA 1
ATOM 915 C C . LEU A 1 114 ? -7.303 2.969 5.253 1.00 79.19 114 LEU A C 1
ATOM 917 O O . LEU A 1 114 ? -6.607 2.943 6.261 1.00 79.19 114 LEU A O 1
ATOM 921 N N . MET A 1 115 ? -7.562 1.881 4.530 1.00 81.69 115 MET A N 1
ATOM 922 C CA . MET A 1 115 ? -7.044 0.555 4.870 1.00 81.69 115 MET A CA 1
ATOM 923 C C . MET A 1 115 ? -5.677 0.307 4.236 1.00 81.69 115 MET A C 1
ATOM 925 O O . MET A 1 115 ? -4.782 -0.227 4.883 1.00 81.69 115 MET A O 1
ATOM 929 N N . SER A 1 116 ? -5.518 0.664 2.963 1.00 83.25 116 SER A N 1
ATOM 930 C CA . SER A 1 116 ? -4.239 0.542 2.271 1.00 83.25 116 SER A CA 1
ATOM 931 C C . SER A 1 116 ? -4.148 1.508 1.099 1.00 83.25 116 SER A C 1
ATOM 933 O O . SER A 1 116 ? -5.147 1.835 0.457 1.00 83.25 116 SER A O 1
ATOM 935 N N . ALA A 1 117 ? -2.928 1.956 0.822 1.00 84.19 117 ALA A N 1
ATOM 936 C CA . ALA A 1 117 ? -2.582 2.710 -0.369 1.00 84.19 117 ALA A CA 1
ATOM 937 C C . ALA A 1 117 ? -1.227 2.213 -0.875 1.00 84.19 117 ALA A C 1
ATOM 939 O O . ALA A 1 117 ? -0.299 2.066 -0.082 1.00 84.19 117 ALA A O 1
ATOM 940 N N . TYR A 1 118 ? -1.117 1.919 -2.166 1.00 86.56 118 TYR A N 1
ATOM 941 C CA . TYR A 1 118 ? 0.138 1.458 -2.759 1.00 86.56 118 TYR A CA 1
ATOM 942 C C . TYR A 1 118 ? 0.214 1.801 -4.244 1.00 86.56 118 TYR A C 1
ATOM 944 O O . TYR A 1 118 ? -0.808 1.909 -4.930 1.00 86.56 118 TYR A O 1
ATOM 952 N N . GLY A 1 119 ? 1.441 2.000 -4.723 1.00 87.56 119 GLY A N 1
ATOM 953 C CA . GLY A 1 119 ? 1.707 2.297 -6.123 1.00 87.56 119 GLY A CA 1
ATOM 954 C C . GLY A 1 119 ? 1.383 1.098 -7.008 1.00 87.56 119 GLY A C 1
ATOM 955 O O . GLY A 1 119 ? 1.703 -0.038 -6.656 1.00 87.56 119 GLY A O 1
ATOM 956 N N . VAL A 1 120 ? 0.741 1.341 -8.143 1.00 88.38 120 VAL A N 1
ATOM 957 C CA . VAL A 1 120 ? 0.461 0.337 -9.169 1.00 88.38 120 VAL A CA 1
ATOM 958 C C . VAL A 1 120 ? 0.796 0.879 -10.552 1.00 88.38 120 VAL A C 1
ATOM 960 O O . VAL A 1 120 ? 0.768 2.083 -10.801 1.00 88.38 120 VAL A O 1
ATOM 963 N N . ASP A 1 121 ? 1.057 -0.036 -11.470 1.00 89.69 121 ASP A N 1
ATOM 964 C CA . ASP A 1 121 ? 1.020 0.234 -12.899 1.00 89.69 121 ASP A CA 1
ATOM 965 C C . ASP A 1 121 ? -0.401 -0.021 -13.449 1.00 89.69 121 ASP A C 1
ATOM 967 O O . ASP A 1 121 ? -1.349 -0.341 -12.722 1.00 89.69 121 ASP A O 1
ATOM 971 N N . SER A 1 122 ? -0.571 0.130 -14.760 1.00 83.31 122 SER A N 1
ATOM 972 C CA . SER A 1 122 ? -1.832 -0.152 -15.450 1.00 83.31 122 SER A CA 1
ATOM 973 C C . SER A 1 122 ? -2.049 -1.642 -15.764 1.00 83.31 122 SER A C 1
ATOM 975 O O . SER A 1 122 ? -2.963 -1.967 -16.521 1.00 83.31 122 SER A O 1
ATOM 977 N N . THR A 1 123 ? -1.252 -2.561 -15.202 1.00 87.88 123 THR A N 1
ATOM 978 C CA . THR A 1 123 ? -1.269 -3.986 -15.590 1.00 87.88 123 THR A CA 1
ATOM 979 C C . THR A 1 123 ? -2.244 -4.848 -14.787 1.00 87.88 123 THR A C 1
ATOM 981 O O . THR A 1 123 ? -2.487 -5.998 -15.149 1.00 87.88 123 THR A O 1
ATOM 984 N N . SER A 1 124 ? -2.847 -4.308 -13.721 1.00 86.81 124 SER A N 1
ATOM 985 C CA . SER A 1 124 ? -3.814 -5.046 -12.894 1.00 86.81 124 SER A CA 1
ATOM 986 C C . SER A 1 124 ? -5.019 -5.530 -13.710 1.00 86.81 124 SER A C 1
ATOM 988 O O . SER A 1 124 ? -5.742 -4.732 -14.309 1.00 86.81 124 SER A O 1
ATOM 990 N N . THR A 1 125 ? -5.295 -6.833 -13.667 1.00 90.88 125 THR A N 1
ATOM 991 C CA . THR A 1 125 ? -6.430 -7.444 -14.369 1.00 90.88 125 THR A CA 1
ATOM 992 C C . THR A 1 125 ? -7.702 -7.471 -13.515 1.00 90.88 125 THR A C 1
ATOM 994 O O . THR A 1 125 ? -7.676 -7.295 -12.295 1.00 90.88 125 THR A O 1
ATOM 997 N N . ALA A 1 126 ? -8.850 -7.763 -14.137 1.00 89.69 126 ALA A N 1
ATOM 998 C CA . ALA A 1 126 ? -10.095 -8.004 -13.401 1.00 89.69 126 ALA A CA 1
ATOM 999 C C . ALA A 1 126 ? -9.977 -9.183 -12.411 1.00 89.69 126 ALA A C 1
ATOM 1001 O O . ALA A 1 126 ? -10.554 -9.136 -11.325 1.00 89.69 126 ALA A O 1
ATOM 1002 N N . ILE A 1 127 ? -9.194 -10.213 -12.754 1.00 92.31 127 ILE A N 1
ATOM 1003 C CA . ILE A 1 127 ? -8.943 -11.368 -11.880 1.00 92.31 127 ILE A CA 1
ATOM 1004 C C . ILE A 1 127 ? -8.155 -10.935 -10.636 1.00 92.31 127 ILE A C 1
ATOM 1006 O O . ILE A 1 127 ? -8.514 -11.315 -9.522 1.00 92.31 127 ILE A O 1
ATOM 1010 N N . ASP A 1 128 ? -7.148 -10.073 -10.797 1.00 90.94 128 ASP A N 1
ATOM 1011 C CA . ASP A 1 128 ? -6.376 -9.516 -9.677 1.00 90.94 128 ASP A CA 1
ATOM 1012 C C . ASP A 1 128 ? -7.255 -8.723 -8.706 1.00 90.94 128 ASP A C 1
ATOM 1014 O O . ASP A 1 128 ? -7.099 -8.808 -7.486 1.00 90.94 128 ASP A O 1
ATOM 1018 N N . ILE A 1 129 ? -8.213 -7.960 -9.237 1.00 90.12 129 ILE A N 1
ATOM 1019 C CA . ILE A 1 129 ? -9.172 -7.207 -8.424 1.00 90.12 129 ILE A CA 1
ATOM 1020 C C . ILE A 1 129 ? -10.047 -8.164 -7.604 1.00 90.12 129 ILE A C 1
ATOM 1022 O O . ILE A 1 129 ? -10.205 -7.958 -6.399 1.00 90.12 129 ILE A O 1
ATOM 1026 N N . LEU A 1 130 ? -10.567 -9.230 -8.219 1.00 92.62 130 LEU A N 1
ATOM 1027 C CA . LEU A 1 130 ? -11.398 -10.221 -7.530 1.00 92.62 130 LEU A CA 1
ATOM 1028 C C . LEU A 1 130 ? -10.625 -10.966 -6.438 1.00 92.62 130 LEU A C 1
ATOM 1030 O O . LEU A 1 130 ? -11.118 -11.083 -5.315 1.00 92.62 130 LEU A O 1
ATOM 1034 N N . HIS A 1 131 ? -9.404 -11.422 -6.724 1.00 93.19 131 HIS A N 1
ATOM 1035 C CA . HIS A 1 131 ? -8.555 -12.068 -5.719 1.00 93.19 131 HIS A CA 1
ATOM 1036 C C . HIS A 1 131 ? -8.279 -11.148 -4.528 1.00 93.19 131 HIS A C 1
ATOM 1038 O O . HIS A 1 131 ? -8.375 -11.573 -3.374 1.00 93.19 131 HIS A O 1
ATOM 1044 N N . AR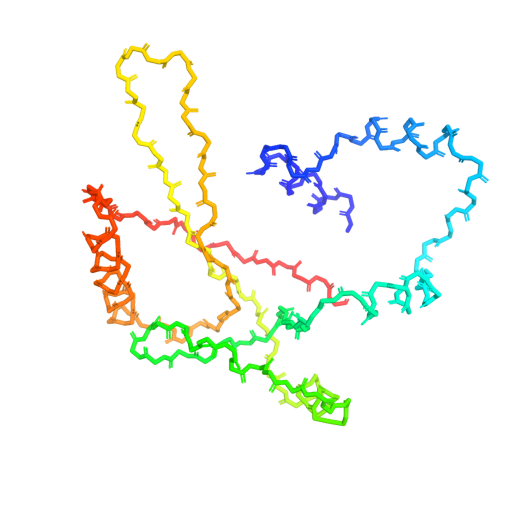G A 1 132 ? -8.026 -9.862 -4.786 1.00 92.88 132 ARG A N 1
ATOM 1045 C CA . ARG A 1 132 ? -7.850 -8.859 -3.734 1.00 92.88 132 ARG A CA 1
ATOM 1046 C C . ARG A 1 132 ? -9.105 -8.674 -2.889 1.00 92.88 132 ARG A C 1
ATOM 1048 O O . ARG A 1 132 ? -9.003 -8.596 -1.668 1.00 92.88 132 ARG A O 1
ATOM 1055 N N . TRP A 1 133 ? -10.286 -8.624 -3.500 1.00 92.69 133 TRP A N 1
ATOM 1056 C CA . TRP A 1 133 ? -11.544 -8.508 -2.756 1.00 92.69 133 TRP A CA 1
ATOM 1057 C C . TRP A 1 133 ? -11.806 -9.723 -1.881 1.00 92.69 133 TRP A C 1
ATOM 1059 O O . TRP A 1 133 ? -12.167 -9.560 -0.719 1.00 92.69 133 TRP A O 1
ATOM 1069 N N . ILE A 1 134 ? -11.560 -10.927 -2.398 1.00 94.50 134 ILE A N 1
ATOM 1070 C CA . ILE A 1 134 ? -11.660 -12.167 -1.621 1.00 94.50 134 ILE A CA 1
ATOM 1071 C C . ILE A 1 134 ? -10.684 -12.129 -0.438 1.00 94.50 134 ILE A C 1
ATOM 1073 O O . ILE A 1 134 ? -11.063 -12.452 0.688 1.00 94.50 134 ILE A O 1
ATOM 1077 N N . TYR A 1 135 ? -9.448 -11.677 -0.660 1.00 94.06 135 TYR A N 1
ATOM 1078 C CA . TYR A 1 135 ? -8.459 -11.516 0.404 1.00 94.06 135 TYR A CA 1
ATOM 1079 C C . TYR A 1 135 ? -8.927 -10.536 1.491 1.00 94.06 135 TYR A C 1
ATOM 1081 O O . TYR A 1 135 ? -8.880 -10.870 2.678 1.00 94.06 135 TYR A O 1
ATOM 1089 N N . ILE A 1 136 ? -9.413 -9.351 1.108 1.00 91.62 136 ILE A N 1
ATOM 1090 C CA . ILE A 1 136 ? -9.937 -8.342 2.044 1.00 91.62 136 ILE A CA 1
ATOM 1091 C C . ILE A 1 136 ? -11.137 -8.908 2.811 1.00 91.62 136 ILE A C 1
ATOM 1093 O O . ILE A 1 136 ? -11.168 -8.845 4.039 1.00 91.62 136 ILE A O 1
ATOM 1097 N N . PHE A 1 137 ? -12.086 -9.523 2.102 1.00 93.50 137 PHE A N 1
ATOM 1098 C CA . PHE A 1 137 ? -13.274 -10.140 2.684 1.00 93.50 137 PHE A CA 1
ATOM 1099 C C . PHE A 1 137 ? -12.916 -11.169 3.756 1.00 93.50 137 PHE A C 1
ATOM 1101 O O . PHE A 1 137 ? -13.405 -11.092 4.885 1.00 93.50 137 PHE A O 1
ATOM 1108 N N . ASN A 1 138 ? -12.008 -12.089 3.433 1.00 93.00 138 ASN A N 1
ATOM 1109 C CA . ASN A 1 138 ? -11.586 -13.144 4.347 1.00 93.00 138 ASN A CA 1
ATOM 1110 C C . ASN A 1 138 ? -10.888 -12.584 5.593 1.00 93.00 138 ASN A C 1
ATOM 1112 O O . ASN A 1 138 ? -11.141 -13.062 6.699 1.00 93.00 138 ASN A O 1
ATOM 1116 N N . ASN A 1 139 ? -10.030 -11.571 5.446 1.00 90.50 139 ASN A N 1
ATOM 1117 C CA . ASN A 1 139 ? -9.356 -10.950 6.589 1.00 90.50 139 ASN A CA 1
ATOM 1118 C C . ASN A 1 139 ? -10.328 -10.168 7.481 1.00 90.50 139 ASN A C 1
ATOM 1120 O O . ASN A 1 139 ? -10.275 -10.301 8.701 1.00 90.50 139 ASN A O 1
ATOM 1124 N N . CYS A 1 140 ? -11.275 -9.430 6.902 1.00 88.19 140 CYS A N 1
ATOM 1125 C CA . CYS A 1 140 ? -12.322 -8.756 7.669 1.00 88.19 140 CYS A CA 1
ATOM 1126 C C . CYS A 1 140 ? -13.226 -9.736 8.413 1.00 88.19 140 CYS A C 1
ATOM 1128 O O . CYS A 1 140 ? -13.515 -9.522 9.590 1.00 88.19 140 CYS A O 1
ATOM 1130 N N . SER A 1 141 ? -13.618 -10.835 7.764 1.00 89.12 141 SER A N 1
ATOM 1131 C CA . SER A 1 141 ? -14.454 -11.861 8.387 1.00 89.12 141 SER A CA 1
ATOM 1132 C C . SER A 1 141 ? -13.781 -12.485 9.612 1.00 89.12 141 SER A C 1
ATOM 1134 O O . SER A 1 141 ? -14.459 -12.729 10.608 1.00 89.12 141 SER A O 1
ATOM 1136 N N . LYS A 1 142 ? -12.458 -12.711 9.574 1.00 93.19 142 LYS A N 1
ATOM 1137 C CA . LYS A 1 142 ? -11.687 -13.202 10.734 1.00 93.19 142 LYS A CA 1
ATOM 1138 C C . LYS A 1 142 ? -11.733 -12.228 11.914 1.00 93.19 142 LYS A C 1
ATOM 1140 O O . LYS A 1 142 ? -11.789 -12.665 13.057 1.00 93.19 142 LYS A O 1
ATOM 1145 N N . SER A 1 143 ? -11.774 -10.929 11.633 1.00 89.25 143 SER A N 1
ATOM 1146 C CA . SER A 1 143 ? -11.867 -9.858 12.633 1.00 89.25 143 SER A CA 1
ATOM 1147 C C . SER A 1 143 ? -13.308 -9.483 13.003 1.00 89.25 143 SER A C 1
ATOM 1149 O O . SER A 1 143 ? -13.529 -8.421 13.577 1.00 89.25 143 SER A O 1
ATOM 1151 N N . GLN A 1 144 ? -14.298 -10.317 12.655 1.00 92.31 144 GLN A N 1
ATOM 1152 C CA . GLN A 1 144 ? -15.727 -10.066 12.898 1.00 92.31 144 GLN A CA 1
ATOM 1153 C C . GLN A 1 144 ? -16.260 -8.774 12.243 1.00 92.31 144 GLN A C 1
ATOM 1155 O O . GLN A 1 144 ? -17.275 -8.218 12.662 1.00 92.31 144 GLN A O 1
ATOM 1160 N N . ILE A 1 145 ? -15.608 -8.308 11.174 1.00 87.06 145 ILE A N 1
ATOM 1161 C CA . ILE A 1 145 ? -16.054 -7.170 10.368 1.00 87.06 145 ILE A CA 1
ATOM 1162 C C . ILE A 1 145 ? -16.868 -7.705 9.190 1.00 87.06 145 ILE A C 1
ATOM 1164 O O . ILE A 1 145 ? -16.351 -8.406 8.318 1.00 87.06 145 ILE A O 1
ATOM 1168 N N . ARG A 1 146 ? -18.153 -7.345 9.136 1.00 91.56 146 ARG A N 1
ATOM 1169 C CA . ARG A 1 146 ? -19.045 -7.725 8.036 1.00 91.56 146 ARG A CA 1
ATOM 1170 C C . ARG A 1 146 ? -18.947 -6.723 6.886 1.00 91.56 146 ARG A C 1
ATOM 1172 O O . ARG A 1 146 ? -19.431 -5.600 7.000 1.00 91.56 146 ARG A O 1
ATOM 1179 N N . ILE A 1 147 ? -18.397 -7.161 5.756 1.00 90.31 147 ILE A N 1
ATOM 1180 C CA . ILE A 1 147 ? -18.445 -6.409 4.497 1.00 90.31 147 ILE A CA 1
ATOM 1181 C C . ILE A 1 147 ? -19.781 -6.683 3.801 1.00 90.31 147 ILE A C 1
ATOM 1183 O O . ILE A 1 147 ? -20.167 -7.835 3.611 1.00 90.31 147 ILE A O 1
ATOM 1187 N N . ILE A 1 148 ? -20.489 -5.616 3.428 1.00 91.19 148 ILE A N 1
ATOM 1188 C CA . ILE A 1 148 ? -21.774 -5.694 2.713 1.00 91.19 148 ILE A CA 1
ATOM 1189 C C . ILE A 1 148 ? -21.632 -5.572 1.193 1.00 91.19 148 ILE A C 1
ATOM 1191 O O . ILE A 1 148 ? -22.552 -5.927 0.464 1.00 91.19 148 ILE A O 1
ATOM 1195 N N . GLY A 1 149 ? -20.497 -5.065 0.714 1.00 91.31 149 GLY A N 1
ATOM 1196 C CA . GLY A 1 149 ? -20.246 -4.861 -0.704 1.00 91.31 149 GLY A CA 1
ATOM 1197 C C . GLY A 1 149 ? -18.912 -4.172 -0.956 1.00 91.31 149 GLY A C 1
ATOM 1198 O O . GLY A 1 149 ? -18.329 -3.565 -0.057 1.00 91.31 149 GLY A O 1
ATOM 1199 N N . PHE A 1 150 ? -18.457 -4.274 -2.200 1.00 90.25 150 PHE A N 1
ATOM 1200 C CA . PHE A 1 150 ? -17.306 -3.551 -2.726 1.00 90.25 150 PHE A CA 1
ATOM 1201 C C . PHE A 1 150 ? -17.794 -2.511 -3.732 1.00 90.25 150 PHE A C 1
ATOM 1203 O O . PHE A 1 150 ? -18.791 -2.720 -4.421 1.00 90.25 150 PHE A O 1
ATOM 1210 N N . SER A 1 151 ? -17.088 -1.388 -3.812 1.00 86.44 151 SER A N 1
ATOM 1211 C CA . SER A 1 151 ? -17.335 -0.343 -4.802 1.00 86.44 151 SER A CA 1
ATOM 1212 C C . SER A 1 151 ? -16.004 0.118 -5.375 1.00 86.44 151 SER A C 1
ATOM 1214 O O . SER A 1 151 ? -15.019 0.230 -4.644 1.00 86.44 151 SER A O 1
ATOM 1216 N N . THR A 1 152 ? -15.972 0.381 -6.677 1.00 81.88 152 THR A N 1
ATOM 1217 C CA . THR A 1 152 ? -14.806 0.933 -7.372 1.00 81.88 152 THR A CA 1
ATOM 1218 C C . THR A 1 152 ? -15.176 2.266 -7.986 1.00 81.88 152 THR A C 1
ATOM 1220 O O . THR A 1 152 ? -16.160 2.366 -8.720 1.00 81.88 152 THR A O 1
ATOM 1223 N N . GLY A 1 153 ? -14.377 3.288 -7.692 1.00 68.88 153 GLY A N 1
ATOM 1224 C CA . GLY A 1 153 ? -14.493 4.586 -8.341 1.00 68.88 153 GLY A CA 1
ATOM 1225 C C . GLY A 1 153 ? -13.963 4.571 -9.776 1.00 68.88 153 GLY A C 1
ATOM 1226 O O . GLY A 1 153 ? -13.391 3.588 -10.248 1.00 68.88 153 GLY A O 1
ATOM 1227 N N . LYS A 1 154 ? -14.128 5.704 -10.462 1.00 59.72 154 LYS A N 1
ATOM 1228 C CA . LYS A 1 154 ? -13.400 5.978 -11.706 1.00 59.72 154 LYS A CA 1
ATOM 1229 C C . LYS A 1 154 ? -11.904 6.137 -11.399 1.00 59.72 154 LYS A C 1
ATOM 1231 O O . LYS A 1 154 ? -11.546 6.607 -10.323 1.00 59.72 154 LYS A O 1
ATOM 1236 N N . ILE A 1 155 ? -11.050 5.746 -12.344 1.00 55.41 155 ILE A N 1
ATOM 1237 C CA . ILE A 1 155 ? -9.593 5.915 -12.244 1.00 55.41 155 ILE A CA 1
ATOM 1238 C C . ILE A 1 155 ? -9.278 7.416 -12.205 1.00 55.41 155 ILE A C 1
ATOM 1240 O O . ILE A 1 155 ? -9.687 8.151 -13.104 1.00 55.41 155 ILE A O 1
ATOM 1244 N N . PHE A 1 156 ? -8.550 7.859 -11.180 1.00 47.38 156 PHE A N 1
ATOM 1245 C CA . PHE A 1 156 ? -7.984 9.205 -11.106 1.00 47.38 156 PHE A CA 1
ATOM 1246 C C . PHE A 1 156 ? -6.483 9.104 -11.386 1.00 47.38 156 PHE A C 1
ATOM 1248 O O . PHE A 1 156 ? -5.760 8.455 -10.632 1.00 47.38 156 PHE A O 1
ATOM 1255 N N . ALA A 1 157 ? -6.021 9.712 -12.479 1.00 41.88 157 ALA A N 1
ATOM 1256 C CA . ALA A 1 157 ? -4.593 9.881 -12.721 1.00 41.88 157 ALA A CA 1
ATOM 1257 C C . ALA A 1 157 ? -4.067 10.964 -11.769 1.00 41.88 157 ALA A C 1
ATOM 1259 O O . ALA A 1 157 ? -4.630 12.059 -11.702 1.00 41.88 157 ALA A O 1
ATOM 1260 N N . LEU A 1 158 ? -3.030 10.642 -10.997 1.00 38.88 158 LEU A N 1
ATOM 1261 C CA . LEU A 1 158 ? -2.318 11.622 -10.186 1.00 38.88 158 LEU A CA 1
ATOM 1262 C C . LEU A 1 158 ? -1.165 12.155 -11.035 1.00 38.88 158 LEU A C 1
ATOM 1264 O O . LEU A 1 158 ? -0.188 11.443 -11.246 1.00 38.88 158 LEU A O 1
ATOM 1268 N N . ASP A 1 159 ? -1.270 13.400 -11.502 1.00 34.28 159 ASP A N 1
ATOM 1269 C CA . ASP A 1 159 ? -0.121 14.113 -12.066 1.00 34.28 159 ASP A CA 1
ATOM 1270 C C . ASP A 1 159 ? 0.859 14.423 -10.926 1.00 34.28 159 ASP A C 1
ATOM 1272 O O . ASP A 1 159 ? 0.799 15.464 -10.263 1.00 34.28 159 ASP A O 1
ATOM 1276 N N . LEU A 1 160 ? 1.743 13.467 -10.646 1.00 31.47 160 LEU A N 1
ATOM 1277 C CA . LEU A 1 160 ? 2.914 13.681 -9.812 1.00 31.47 160 LEU A CA 1
ATOM 1278 C C . LEU A 1 160 ? 3.917 14.477 -10.652 1.00 31.47 160 LEU A C 1
ATOM 1280 O O . LEU A 1 160 ? 4.642 13.919 -11.469 1.00 31.47 160 LEU A O 1
ATOM 1284 N N . CYS A 1 161 ? 3.924 15.802 -10.486 1.00 27.92 161 CYS A N 1
ATOM 1285 C CA . CYS A 1 161 ? 5.010 16.634 -10.997 1.00 27.92 161 CYS A CA 1
ATOM 1286 C C . CYS A 1 161 ? 6.327 16.190 -10.342 1.00 27.92 161 CYS A C 1
ATOM 1288 O O . CYS A 1 161 ? 6.510 16.415 -9.142 1.00 27.92 161 CYS A O 1
ATOM 1290 N N . CYS A 1 162 ? 7.190 15.555 -11.138 1.00 32.22 162 CYS A N 1
ATOM 1291 C CA . CYS A 1 162 ? 8.615 15.384 -10.863 1.00 32.22 162 CYS A CA 1
ATOM 1292 C C . CYS A 1 162 ? 9.331 16.738 -10.832 1.00 32.22 162 CYS A C 1
ATOM 1294 O O . CYS A 1 162 ? 8.970 17.613 -11.657 1.00 32.22 162 CYS A O 1
#